Protein AF-A0A2S9G526-F1 (afdb_monomer_lite)

Structure (mmCIF, N/CA/C/O backbone):
data_AF-A0A2S9G526-F1
#
_entry.id   AF-A0A2S9G526-F1
#
loop_
_atom_site.group_PDB
_atom_site.id
_atom_site.type_symbol
_atom_site.label_atom_id
_atom_site.label_alt_id
_atom_site.label_comp_id
_atom_site.label_asym_id
_at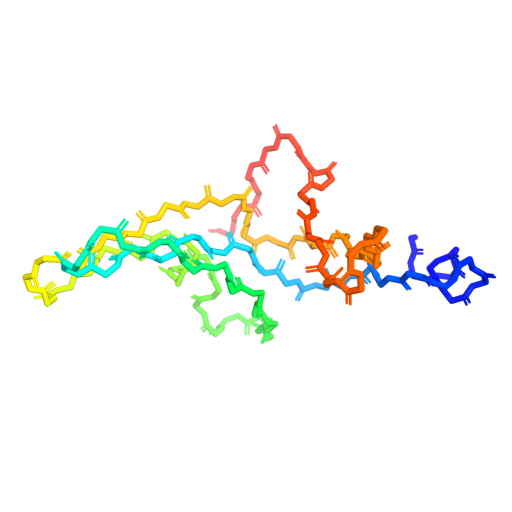om_site.label_entity_id
_atom_site.label_seq_id
_atom_site.pdbx_PDB_ins_code
_atom_site.Cartn_x
_atom_site.Cartn_y
_atom_site.Cartn_z
_atom_site.occupancy
_atom_site.B_iso_or_equiv
_atom_site.auth_seq_id
_atom_site.auth_comp_id
_atom_site.auth_asym_id
_atom_site.auth_atom_id
_atom_site.pdbx_PDB_model_num
ATOM 1 N N . ALA A 1 1 ? 11.955 -0.703 -13.175 1.00 94.88 1 ALA A N 1
ATOM 2 C CA . ALA A 1 1 ? 10.892 -1.572 -12.632 1.00 94.88 1 ALA A CA 1
ATOM 3 C C . ALA A 1 1 ? 9.636 -1.528 -13.498 1.00 94.88 1 ALA A C 1
ATOM 5 O O . ALA A 1 1 ? 9.244 -2.576 -13.978 1.00 94.88 1 ALA A O 1
ATOM 6 N N . SER A 1 2 ? 9.056 -0.356 -13.782 1.00 97.25 2 SER A N 1
ATOM 7 C CA . SER A 1 2 ? 7.816 -0.240 -14.577 1.00 97.25 2 SER A CA 1
ATOM 8 C C . SER A 1 2 ? 7.845 -0.910 -15.959 1.00 97.25 2 SER A C 1
ATOM 10 O O . SER A 1 2 ? 6.875 -1.562 -16.317 1.00 97.25 2 SER A O 1
ATOM 12 N N . ALA A 1 3 ? 8.950 -0.832 -16.710 1.00 98.56 3 ALA A N 1
ATOM 13 C CA . ALA A 1 3 ? 9.083 -1.548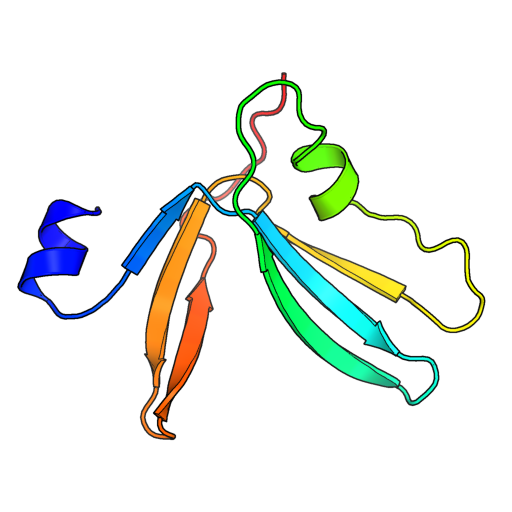 -17.989 1.00 98.56 3 ALA A CA 1
ATOM 14 C C . ALA A 1 3 ? 9.008 -3.081 -17.825 1.00 98.56 3 ALA A C 1
ATOM 16 O O . ALA A 1 3 ? 8.278 -3.746 -18.546 1.00 98.56 3 ALA A O 1
ATOM 17 N N . MET A 1 4 ? 9.688 -3.635 -16.814 1.00 98.62 4 MET A N 1
ATOM 18 C CA . MET A 1 4 ? 9.574 -5.062 -16.473 1.00 98.62 4 MET A CA 1
ATOM 19 C C . MET A 1 4 ? 8.153 -5.405 -16.017 1.00 98.62 4 MET A C 1
ATOM 21 O O . MET A 1 4 ? 7.617 -6.439 -16.386 1.00 98.62 4 MET A O 1
ATOM 25 N N . ALA A 1 5 ? 7.527 -4.520 -15.239 1.00 98.44 5 ALA A N 1
ATOM 26 C CA . ALA A 1 5 ? 6.163 -4.681 -14.753 1.00 98.44 5 ALA A CA 1
ATOM 27 C C . ALA A 1 5 ? 5.145 -4.770 -15.901 1.00 98.44 5 ALA A C 1
ATOM 29 O O . ALA A 1 5 ? 4.294 -5.661 -15.900 1.00 98.44 5 ALA A O 1
ATOM 30 N N . HIS A 1 6 ? 5.311 -3.922 -16.918 1.00 98.25 6 HIS A N 1
ATOM 31 C CA . HIS A 1 6 ? 4.558 -3.976 -18.167 1.00 98.25 6 HIS A CA 1
ATOM 32 C C . HIS A 1 6 ? 4.720 -5.328 -18.880 1.00 98.25 6 HIS A C 1
ATOM 34 O O . HIS A 1 6 ? 3.719 -5.966 -19.205 1.00 98.25 6 HIS A O 1
ATOM 40 N N . ASP A 1 7 ? 5.958 -5.791 -19.072 1.00 98.56 7 ASP A N 1
ATOM 41 C CA . ASP A 1 7 ? 6.236 -7.017 -19.832 1.00 98.56 7 ASP A CA 1
ATOM 42 C C . ASP A 1 7 ? 5.838 -8.300 -19.072 1.00 98.56 7 ASP A C 1
ATOM 44 O O . ASP A 1 7 ? 5.477 -9.308 -19.680 1.00 98.56 7 ASP A O 1
ATOM 48 N N . GLU A 1 8 ? 5.873 -8.275 -17.738 1.00 98.38 8 GLU A N 1
ATOM 49 C CA . GLU A 1 8 ? 5.678 -9.445 -16.869 1.00 98.38 8 GLU A CA 1
ATOM 50 C C . GLU A 1 8 ? 4.337 -9.449 -16.105 1.00 98.38 8 GLU A C 1
ATOM 52 O O . GLU A 1 8 ? 4.136 -10.277 -15.204 1.00 98.38 8 GLU A O 1
ATOM 57 N N . GLY A 1 9 ? 3.432 -8.513 -16.401 1.00 97.94 9 GLY A N 1
ATOM 58 C CA . GLY A 1 9 ? 2.073 -8.480 -15.847 1.00 97.94 9 GLY A CA 1
ATOM 59 C C . GLY A 1 9 ? 1.993 -8.169 -14.347 1.00 97.94 9 GLY A C 1
ATOM 60 O O . GLY A 1 9 ? 1.245 -8.817 -13.610 1.00 97.94 9 GLY A O 1
ATOM 61 N N . TRP A 1 10 ? 2.770 -7.196 -13.874 1.00 98.69 10 TRP A N 1
ATOM 62 C CA . TRP A 1 10 ? 2.696 -6.650 -12.513 1.00 98.69 10 TRP A CA 1
ATOM 63 C C . TRP A 1 10 ? 2.777 -5.115 -12.546 1.00 98.69 10 TRP A C 1
ATOM 65 O O . TRP A 1 10 ? 2.786 -4.523 -13.621 1.00 98.69 10 TRP A O 1
ATOM 75 N N . LEU A 1 11 ? 2.773 -4.448 -11.391 1.00 98.81 11 LEU A N 1
ATOM 76 C CA . LEU A 1 11 ? 2.754 -2.984 -11.290 1.00 98.81 11 LEU A CA 1
ATOM 77 C C . LEU A 1 11 ? 3.916 -2.487 -10.430 1.00 98.81 11 LEU A C 1
ATOM 79 O O . LEU A 1 11 ? 4.151 -3.014 -9.344 1.00 98.81 11 LEU A O 1
ATOM 83 N N . ALA A 1 12 ? 4.625 -1.461 -10.890 1.00 98.62 12 ALA A N 1
ATOM 84 C CA . ALA A 1 12 ? 5.695 -0.815 -10.138 1.00 98.62 12 ALA A CA 1
ATOM 85 C C . ALA A 1 12 ? 5.370 0.670 -10.019 1.00 98.62 12 ALA A C 1
ATOM 87 O O . ALA A 1 12 ? 5.585 1.425 -10.967 1.00 98.62 12 ALA A O 1
ATOM 88 N N . GLU A 1 13 ? 4.858 1.070 -8.860 1.00 98.56 13 GLU A N 1
ATOM 89 C CA . GLU A 1 13 ? 4.178 2.349 -8.694 1.00 98.56 13 GLU A CA 1
ATOM 90 C C . GLU A 1 13 ? 4.834 3.226 -7.633 1.00 98.56 13 GLU A C 1
ATOM 92 O O . GLU A 1 13 ? 5.379 2.751 -6.634 1.00 98.56 13 GLU A O 1
ATOM 97 N N . HIS A 1 14 ? 4.716 4.535 -7.840 1.00 97.94 14 HIS A N 1
ATOM 98 C CA . HIS A 1 14 ? 5.088 5.560 -6.871 1.00 97.94 14 HIS A CA 1
ATOM 99 C C . HIS A 1 14 ? 3.947 5.739 -5.858 1.00 97.94 14 HIS A C 1
ATOM 101 O O . HIS A 1 14 ? 3.130 6.662 -5.949 1.00 97.94 14 HIS A O 1
ATOM 107 N N . MET A 1 15 ? 3.847 4.784 -4.936 1.00 98.44 15 MET A N 1
ATOM 108 C CA . MET A 1 15 ? 2.790 4.687 -3.935 1.00 98.44 15 MET A CA 1
ATOM 109 C C . MET A 1 15 ? 3.362 4.340 -2.564 1.00 98.44 15 MET A C 1
ATOM 111 O O . MET A 1 15 ? 4.181 3.433 -2.440 1.00 98.44 15 MET A O 1
ATOM 115 N N . LEU A 1 16 ? 2.824 4.980 -1.523 1.00 97.69 16 LEU A N 1
ATOM 116 C CA . LEU A 1 16 ? 2.948 4.466 -0.158 1.00 97.69 16 LEU A CA 1
ATOM 117 C C . LEU A 1 16 ? 2.153 3.163 -0.006 1.00 97.69 16 LEU A C 1
ATOM 119 O O . LEU A 1 16 ? 1.210 2.923 -0.764 1.00 97.69 16 LEU A O 1
ATOM 123 N N . ILE A 1 17 ? 2.465 2.376 1.023 1.00 98.56 17 ILE A N 1
ATOM 124 C CA . ILE A 1 17 ? 1.691 1.214 1.467 1.00 98.56 17 ILE A CA 1
ATOM 125 C C . ILE A 1 17 ? 1.383 1.378 2.961 1.00 98.56 17 ILE A C 1
ATOM 127 O O . ILE A 1 17 ? 2.275 1.326 3.811 1.00 98.56 17 ILE A O 1
ATOM 131 N N . LEU A 1 18 ? 0.099 1.530 3.280 1.00 98.50 18 LEU A N 1
ATOM 132 C CA . LEU A 1 18 ? -0.417 1.701 4.637 1.00 98.50 18 LEU A CA 1
ATOM 133 C C . LEU A 1 18 ? -1.240 0.481 5.052 1.00 98.50 18 LEU A C 1
ATOM 135 O O . LEU A 1 18 ? -2.147 0.059 4.332 1.00 98.50 18 LEU A O 1
ATOM 139 N N . LYS A 1 19 ? -0.989 -0.043 6.251 1.00 98.69 19 LYS A N 1
ATOM 140 C CA . LYS A 1 19 ? -1.892 -0.973 6.930 1.00 98.69 19 LYS A CA 1
ATOM 141 C C . LYS A 1 19 ? -2.780 -0.188 7.888 1.00 98.69 19 LYS A C 1
ATOM 143 O O . LYS A 1 19 ? -2.299 0.398 8.852 1.00 98.69 19 LYS A O 1
ATOM 148 N N . LEU A 1 20 ? -4.082 -0.217 7.648 1.00 98.50 20 LEU A N 1
ATOM 149 C CA . LEU A 1 20 ? -5.098 0.401 8.488 1.00 98.50 20 LEU A CA 1
ATOM 150 C C . LEU A 1 20 ? -5.884 -0.687 9.224 1.00 98.50 20 LEU A C 1
ATOM 152 O O . LEU A 1 20 ? -6.362 -1.642 8.614 1.00 98.50 20 LEU A O 1
ATOM 156 N N . ILE A 1 21 ? -6.020 -0.561 10.537 1.00 98.81 21 ILE A N 1
ATOM 157 C CA . ILE A 1 21 ? -6.689 -1.542 11.392 1.00 98.81 21 ILE A CA 1
ATOM 158 C C . ILE A 1 21 ? -7.915 -0.878 12.012 1.00 98.81 21 ILE A C 1
ATOM 160 O O . ILE A 1 21 ? -7.791 0.157 12.670 1.00 98.81 21 ILE A O 1
ATOM 164 N N . SER A 1 22 ? -9.090 -1.466 11.790 1.00 98.62 22 SER A N 1
ATOM 165 C CA . SER A 1 22 ? -10.360 -0.950 12.307 1.00 98.62 22 SER A CA 1
ATOM 166 C C . SER A 1 22 ? -10.561 -1.274 13.800 1.00 98.62 22 SER A C 1
ATOM 168 O O . SER A 1 22 ? -9.879 -2.158 14.333 1.00 98.62 22 SER A O 1
ATOM 170 N N . PRO A 1 23 ? -11.547 -0.641 14.471 1.00 98.56 23 PRO A N 1
ATOM 171 C CA . PRO A 1 23 ? -11.939 -0.991 15.841 1.00 98.56 23 PRO A CA 1
ATOM 172 C C . PRO A 1 23 ? -12.343 -2.465 16.025 1.00 98.56 23 PRO A C 1
ATOM 174 O O . PRO A 1 23 ? -12.217 -3.012 17.115 1.00 98.56 23 PRO A O 1
ATOM 177 N N . GLU A 1 24 ? -12.769 -3.135 14.950 1.00 98.56 24 GLU A N 1
ATOM 178 C CA . GLU A 1 24 ? -13.087 -4.572 14.916 1.00 98.56 24 GLU A CA 1
ATOM 179 C C . GLU A 1 24 ? -11.837 -5.465 14.781 1.00 98.56 24 GLU A C 1
ATOM 1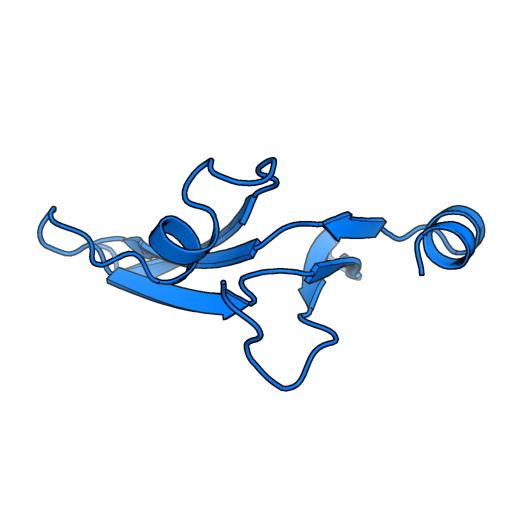81 O O . GLU A 1 24 ? -11.943 -6.669 14.561 1.00 98.56 24 GLU A O 1
ATOM 186 N N . ASN A 1 25 ? -10.634 -4.890 14.883 1.00 98.38 25 ASN A N 1
ATOM 187 C CA . ASN A 1 25 ? -9.342 -5.558 14.692 1.00 98.38 25 ASN A CA 1
ATOM 188 C C . ASN A 1 25 ? -9.133 -6.164 13.295 1.00 98.38 25 ASN A C 1
ATOM 190 O O . ASN A 1 25 ? -8.266 -7.020 13.109 1.00 98.38 25 ASN A O 1
ATOM 194 N N . LYS A 1 26 ? -9.875 -5.691 12.289 1.00 98.75 26 LYS A N 1
ATOM 195 C CA . LYS A 1 26 ? -9.678 -6.098 10.898 1.00 98.75 26 LYS A CA 1
ATOM 196 C C . LYS A 1 26 ? -8.654 -5.195 10.217 1.00 98.75 26 LYS A C 1
ATOM 198 O O . LYS A 1 26 ? -8.783 -3.973 10.249 1.00 98.75 26 LYS A O 1
ATOM 203 N N . ALA A 1 27 ? -7.650 -5.810 9.593 1.00 98.62 27 ALA A N 1
ATOM 204 C CA . ALA A 1 27 ? -6.619 -5.109 8.838 1.00 98.62 27 ALA A CA 1
ATOM 205 C C . ALA A 1 27 ? -7.021 -4.934 7.366 1.00 98.62 27 ALA A C 1
ATOM 207 O O . ALA A 1 27 ? -7.512 -5.864 6.722 1.00 98.62 27 ALA A O 1
ATOM 208 N N . TYR A 1 28 ? -6.746 -3.748 6.844 1.00 98.50 28 TYR A N 1
ATOM 209 C CA . TYR A 1 28 ? -6.890 -3.351 5.452 1.00 98.50 28 TYR A CA 1
ATOM 210 C C . TYR A 1 28 ? -5.557 -2.776 4.979 1.00 98.50 28 TYR A C 1
ATOM 212 O O . TYR A 1 28 ? -4.890 -2.072 5.732 1.00 98.50 28 TYR A O 1
ATOM 220 N N . TYR A 1 29 ? -5.171 -3.066 3.742 1.00 98.62 29 TYR A N 1
ATOM 221 C CA . TYR A 1 29 ? -3.947 -2.541 3.141 1.00 98.62 29 TYR A CA 1
ATOM 222 C C . TYR A 1 29 ? -4.320 -1.601 2.002 1.00 98.62 29 TYR A C 1
ATOM 224 O O . TYR A 1 29 ? -5.151 -1.951 1.162 1.00 98.62 29 TYR A O 1
ATOM 232 N N . VAL A 1 30 ? -3.731 -0.409 2.000 1.00 98.25 30 VAL A N 1
ATOM 233 C CA . VAL A 1 30 ? -4.027 0.665 1.051 1.00 98.25 30 VAL A CA 1
ATOM 234 C C . VAL A 1 30 ? -2.727 1.113 0.400 1.00 98.25 30 VAL A C 1
ATOM 236 O O . VAL A 1 30 ? -1.781 1.467 1.102 1.00 98.25 30 VAL A O 1
ATOM 239 N N . ALA A 1 31 ? -2.699 1.115 -0.932 1.00 98.31 31 ALA A N 1
ATOM 240 C CA . ALA A 1 31 ? -1.660 1.777 -1.708 1.00 98.31 31 ALA A CA 1
ATOM 241 C C . ALA A 1 31 ? -2.171 3.150 -2.168 1.00 98.31 31 ALA A C 1
ATOM 243 O O . ALA A 1 31 ? -3.326 3.257 -2.589 1.00 98.31 31 ALA A O 1
ATOM 244 N N . ALA A 1 32 ? -1.350 4.198 -2.068 1.00 97.88 32 ALA A N 1
ATOM 245 C CA . ALA A 1 32 ? -1.772 5.546 -2.453 1.00 97.88 32 ALA A CA 1
ATOM 246 C C . ALA A 1 32 ? -0.649 6.352 -3.120 1.00 97.88 32 ALA A C 1
ATOM 248 O O . ALA A 1 32 ? 0.439 6.501 -2.565 1.00 97.88 32 ALA A O 1
ATOM 249 N N . ALA A 1 33 ? -0.938 6.895 -4.305 1.00 97.50 33 ALA A N 1
ATOM 250 C CA . ALA A 1 33 ? -0.031 7.755 -5.059 1.00 97.50 33 ALA A CA 1
ATOM 251 C C . ALA A 1 33 ? -0.351 9.228 -4.790 1.00 97.50 33 ALA A C 1
ATOM 253 O O . ALA A 1 33 ? -1.491 9.662 -4.951 1.00 97.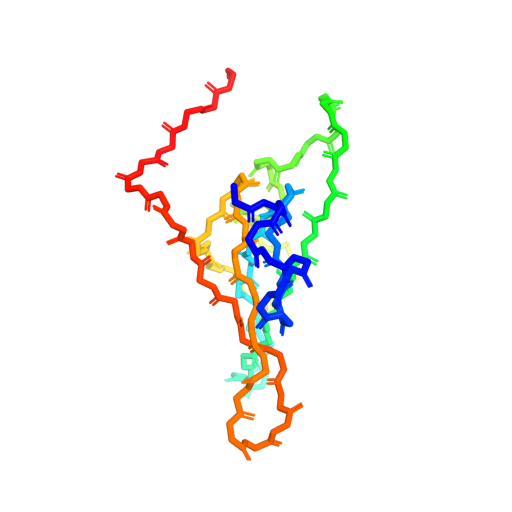50 33 ALA A O 1
ATOM 254 N N . PHE A 1 34 ? 0.671 10.001 -4.436 1.00 95.69 34 PHE A N 1
ATOM 255 C CA . PHE A 1 34 ? 0.589 11.448 -4.264 1.00 95.69 34 PHE A CA 1
ATOM 256 C C . PHE A 1 34 ? 1.737 12.114 -5.033 1.00 95.69 34 PHE A C 1
ATOM 258 O O . PHE A 1 34 ? 2.860 11.601 -4.995 1.00 95.69 34 PHE A O 1
ATOM 265 N N . PRO A 1 35 ? 1.502 13.259 -5.701 1.00 92.81 35 PRO A N 1
ATOM 266 C CA . PRO A 1 35 ? 2.581 14.120 -6.173 1.00 92.81 35 PRO A CA 1
ATOM 267 C C . PRO A 1 35 ? 3.443 14.645 -5.015 1.00 92.81 35 PRO A C 1
ATOM 269 O O . PRO A 1 35 ? 3.100 14.518 -3.834 1.00 92.81 35 PRO A O 1
ATOM 272 N N . SER A 1 36 ? 4.567 15.274 -5.355 1.00 86.50 36 SER A N 1
ATOM 273 C CA . SER A 1 36 ? 5.396 15.969 -4.370 1.00 86.50 36 SER A CA 1
ATOM 274 C C . SER A 1 36 ? 4.607 17.066 -3.639 1.00 86.50 36 SER A C 1
ATOM 276 O O . SER A 1 36 ? 3.645 17.622 -4.163 1.00 86.50 36 SER A O 1
ATOM 278 N N . ALA A 1 37 ? 5.015 17.362 -2.399 1.00 85.56 37 ALA A N 1
ATOM 279 C CA . ALA A 1 37 ? 4.396 18.369 -1.526 1.00 85.56 37 ALA A CA 1
ATOM 280 C C . ALA A 1 37 ? 2.909 18.136 -1.166 1.00 85.56 37 ALA A C 1
ATO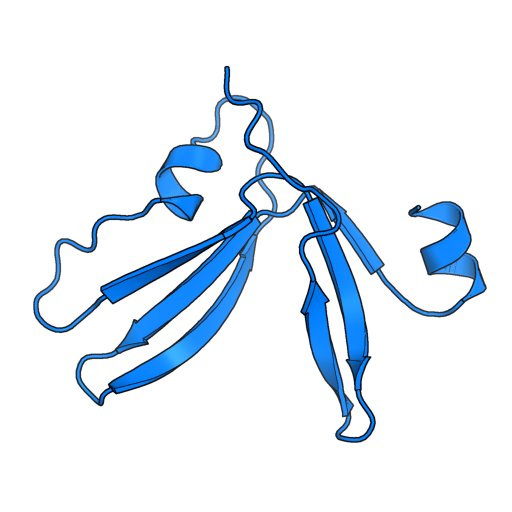M 282 O O . ALA A 1 37 ? 2.256 19.034 -0.642 1.00 85.56 37 ALA A O 1
ATOM 283 N N . CYS A 1 38 ? 2.378 16.925 -1.369 1.00 92.56 38 CYS A N 1
ATOM 284 C CA . CYS A 1 38 ? 1.002 16.569 -0.996 1.00 92.56 38 CYS A CA 1
ATOM 285 C C . CYS A 1 38 ? 0.883 15.765 0.317 1.00 92.56 38 CYS A C 1
ATOM 287 O O . CYS A 1 38 ? -0.179 15.220 0.600 1.00 92.56 38 CYS A O 1
ATOM 289 N N . GLY A 1 39 ? 1.949 15.671 1.123 1.00 87.56 39 GLY A N 1
ATOM 290 C CA . GLY A 1 39 ? 1.901 15.010 2.437 1.00 87.56 39 GLY A CA 1
ATOM 291 C C . GLY A 1 39 ? 1.902 13.475 2.398 1.00 87.56 39 GLY A C 1
ATOM 292 O O . GLY A 1 39 ? 1.348 12.840 3.293 1.00 87.56 39 GLY A O 1
ATOM 293 N N . LYS A 1 40 ? 2.529 12.866 1.381 1.00 92.75 40 LYS A N 1
ATOM 294 C CA . LYS A 1 40 ? 2.607 11.401 1.218 1.00 92.75 40 LYS A CA 1
ATOM 295 C C . LYS A 1 40 ? 3.157 10.699 2.468 1.00 92.75 40 LYS A C 1
ATOM 297 O O . LYS A 1 40 ? 2.504 9.813 3.014 1.00 92.75 40 LYS A O 1
ATOM 302 N N . THR A 1 41 ? 4.305 11.153 2.971 1.00 88.62 41 THR A N 1
ATOM 303 C CA . THR A 1 41 ? 4.940 10.591 4.173 1.00 88.62 41 THR A CA 1
ATOM 304 C C . THR A 1 41 ? 4.090 10.810 5.430 1.00 88.62 41 THR A C 1
ATOM 306 O O . THR A 1 41 ? 3.995 9.912 6.265 1.00 88.62 41 THR A O 1
ATOM 309 N N . ASN A 1 42 ? 3.377 11.941 5.541 1.00 90.69 42 ASN A N 1
ATOM 310 C CA . ASN A 1 42 ? 2.444 12.179 6.650 1.00 90.69 42 ASN A CA 1
ATOM 311 C C . ASN A 1 42 ? 1.317 11.138 6.682 1.00 90.69 42 ASN A C 1
ATOM 313 O O . ASN A 1 42 ? 0.954 10.670 7.759 1.00 90.69 42 ASN A O 1
ATOM 317 N N . LEU A 1 43 ? 0.773 10.761 5.519 1.00 93.38 43 LEU A N 1
ATOM 318 C CA . LEU A 1 43 ? -0.255 9.723 5.448 1.00 93.38 43 LEU A CA 1
ATOM 319 C C . LEU A 1 43 ? 0.323 8.317 5.665 1.00 93.38 43 LEU A C 1
ATOM 321 O O . LEU A 1 43 ? -0.309 7.498 6.328 1.00 93.38 43 LEU A O 1
ATOM 325 N N . ALA A 1 44 ? 1.521 8.030 5.150 1.00 93.00 44 ALA A N 1
ATOM 326 C CA . ALA A 1 44 ? 2.171 6.731 5.338 1.00 93.00 44 ALA A CA 1
ATOM 327 C C . ALA A 1 44 ? 2.443 6.426 6.823 1.00 93.00 44 ALA A C 1
ATOM 329 O O . ALA A 1 44 ? 2.383 5.273 7.240 1.00 93.00 44 ALA A O 1
ATOM 330 N N . MET A 1 45 ? 2.694 7.465 7.626 1.00 94.69 45 MET A N 1
ATOM 331 C CA . MET A 1 45 ? 2.943 7.386 9.071 1.00 94.69 45 MET A CA 1
ATOM 332 C C . MET A 1 45 ? 1.782 7.961 9.898 1.00 94.69 45 MET A C 1
ATOM 334 O O . MET A 1 45 ? 1.991 8.542 10.965 1.00 94.69 45 MET A O 1
ATOM 338 N N . LEU A 1 46 ? 0.551 7.824 9.394 1.00 96.56 46 LEU A N 1
ATOM 339 C CA . LEU A 1 46 ? -0.652 8.370 10.016 1.00 96.56 46 LEU A CA 1
ATOM 340 C C . LEU A 1 46 ? -0.783 7.946 11.487 1.00 96.56 46 LEU A C 1
ATOM 342 O O . LEU A 1 46 ? -0.725 6.764 11.816 1.00 96.56 46 LEU A O 1
ATOM 346 N N . GLN A 1 47 ? -1.074 8.913 12.356 1.00 97.75 47 GLN A N 1
ATOM 347 C CA . GLN A 1 47 ? -1.570 8.675 13.710 1.00 97.75 47 GLN A CA 1
ATOM 348 C C . GLN A 1 47 ? -3.083 8.930 13.726 1.00 97.75 47 GLN A C 1
ATOM 350 O O . GLN A 1 47 ? -3.500 10.090 13.670 1.00 97.75 47 GLN A O 1
ATOM 355 N N . PRO A 1 48 ? -3.932 7.883 13.750 1.00 97.69 48 PRO A N 1
ATOM 356 C CA . PRO A 1 48 ? -5.375 8.072 13.693 1.00 97.69 48 PRO A CA 1
ATOM 357 C C . PRO A 1 48 ? -5.887 8.848 14.908 1.00 97.69 48 PRO A C 1
ATOM 359 O O . PRO A 1 48 ? -5.528 8.555 16.046 1.00 97.69 48 PRO A O 1
ATOM 362 N N . THR A 1 49 ? -6.770 9.814 14.669 1.00 98.12 49 THR A N 1
ATOM 363 C CA . THR A 1 49 ? -7.403 10.627 15.721 1.00 98.12 49 THR A CA 1
ATOM 364 C C . THR A 1 49 ? -8.748 10.066 16.182 1.00 98.12 49 THR A C 1
ATOM 366 O O . THR A 1 49 ? -9.327 10.550 17.152 1.00 98.12 49 THR A O 1
ATOM 369 N N . ILE A 1 50 ? -9.253 9.037 15.496 1.00 98.25 50 ILE A N 1
ATOM 370 C CA . ILE A 1 50 ? -10.524 8.383 15.804 1.00 98.25 50 ILE A CA 1
ATOM 371 C C . ILE A 1 50 ? -10.242 7.145 16.669 1.00 98.25 50 ILE A C 1
ATOM 373 O O . ILE A 1 50 ? -9.497 6.265 16.228 1.00 98.25 50 ILE A O 1
ATOM 377 N N . PRO A 1 51 ? -10.840 7.029 17.872 1.00 98.19 51 PRO A N 1
ATOM 378 C CA . PRO A 1 51 ? -10.615 5.894 18.761 1.00 98.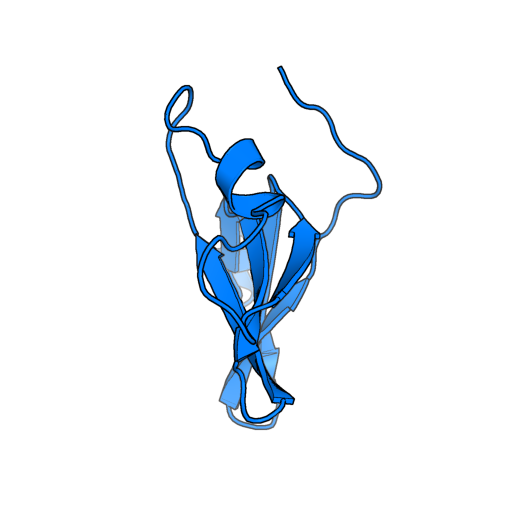19 51 PRO A CA 1
ATOM 379 C C . PRO A 1 51 ? -10.860 4.534 18.098 1.00 98.19 51 PRO A C 1
ATOM 381 O O . PRO A 1 51 ? -11.797 4.354 17.320 1.00 98.19 51 PRO A O 1
ATOM 384 N N . GLY A 1 52 ? -10.009 3.563 18.434 1.00 97.81 52 GLY A N 1
ATOM 385 C CA . GLY A 1 52 ? -10.075 2.191 17.923 1.00 97.81 52 GLY A CA 1
ATOM 386 C C . GLY A 1 52 ? -9.424 1.980 16.553 1.00 97.81 52 GLY A C 1
ATOM 387 O O . GLY A 1 52 ? -9.110 0.839 16.217 1.00 97.81 52 GLY A O 1
ATOM 388 N N . TRP A 1 53 ? -9.152 3.041 15.789 1.00 98.62 53 TRP A N 1
ATOM 389 C CA . TRP A 1 53 ? -8.375 2.943 14.553 1.00 98.62 53 TRP A CA 1
ATOM 390 C C . TRP A 1 53 ? -6.874 2.972 14.836 1.00 98.62 53 TRP A C 1
ATOM 392 O O . TRP A 1 53 ? -6.395 3.741 15.668 1.00 98.62 53 TRP A O 1
ATOM 402 N N . ARG A 1 54 ? -6.115 2.139 14.120 1.00 98.44 54 ARG A N 1
ATOM 403 C CA . ARG A 1 54 ? -4.645 2.102 14.168 1.00 98.44 54 ARG A CA 1
ATOM 404 C C . ARG A 1 54 ? -4.079 2.071 12.756 1.00 98.44 54 ARG A C 1
ATOM 406 O O . ARG A 1 54 ? -4.716 1.534 11.853 1.00 98.44 54 ARG A O 1
ATOM 413 N N . ALA A 1 55 ? -2.886 2.617 12.582 1.00 98.50 55 ALA A N 1
ATOM 414 C CA . ALA A 1 55 ? -2.172 2.641 11.315 1.00 98.50 55 ALA A CA 1
ATOM 415 C C . ALA A 1 55 ? -0.732 2.158 11.523 1.00 98.50 55 ALA A C 1
ATOM 417 O O . ALA A 1 55 ? -0.104 2.478 12.531 1.00 98.50 55 ALA A O 1
ATOM 418 N N . GLU A 1 56 ? -0.232 1.370 10.578 1.00 98.50 56 GLU A N 1
ATOM 419 C CA . GLU A 1 56 ? 1.137 0.855 10.536 1.00 98.50 56 GLU A CA 1
ATOM 420 C C . GLU A 1 56 ? 1.682 1.046 9.114 1.00 98.50 56 GLU A C 1
ATOM 422 O O . GLU A 1 56 ? 1.001 0.731 8.134 1.00 98.50 56 GLU A O 1
ATOM 427 N N . THR A 1 57 ? 2.906 1.559 8.992 1.00 98.06 57 THR A N 1
ATOM 428 C CA . THR A 1 57 ? 3.550 1.768 7.689 1.00 98.06 57 THR A CA 1
ATOM 429 C C . THR A 1 57 ? 4.191 0.480 7.172 1.00 98.06 57 THR A C 1
ATOM 431 O O . THR A 1 57 ? 4.771 -0.286 7.943 1.00 98.06 57 THR A O 1
ATOM 434 N N . VAL A 1 58 ? 4.095 0.245 5.862 1.00 98.12 58 VAL A N 1
ATOM 435 C CA . VAL A 1 58 ? 4.869 -0.783 5.142 1.00 98.12 58 VAL A CA 1
ATOM 436 C C . VAL A 1 58 ? 5.911 -0.125 4.225 1.00 98.12 58 VAL A C 1
ATOM 438 O O . VAL A 1 58 ? 7.014 -0.644 4.068 1.00 98.12 58 VAL A O 1
ATOM 441 N N . GLY A 1 59 ? 5.586 1.032 3.650 1.00 97.50 59 GLY A N 1
ATOM 442 C CA . GLY A 1 59 ? 6.488 1.871 2.859 1.00 97.50 59 GLY A CA 1
ATOM 443 C C . GLY A 1 59 ? 5.831 3.213 2.558 1.00 97.50 59 GLY A C 1
ATOM 444 O O . GLY A 1 59 ? 4.602 3.302 2.560 1.00 97.50 59 GLY A O 1
ATOM 445 N N . ASP A 1 60 ? 6.612 4.263 2.324 1.00 96.94 60 ASP A N 1
ATOM 446 C CA . ASP A 1 60 ? 6.085 5.599 2.028 1.00 96.94 60 ASP A CA 1
ATOM 447 C C . ASP A 1 60 ? 6.347 6.067 0.591 1.00 96.94 60 ASP A C 1
ATOM 449 O O . ASP A 1 60 ? 5.725 7.047 0.177 1.00 96.94 60 ASP A O 1
ATOM 453 N N . ASP A 1 61 ? 7.185 5.365 -0.181 1.00 96.31 61 ASP A N 1
ATOM 454 C CA . ASP A 1 61 ? 7.605 5.822 -1.507 1.00 96.31 61 ASP A CA 1
ATOM 455 C C . ASP A 1 61 ? 7.203 4.899 -2.662 1.00 96.31 61 ASP A C 1
ATOM 457 O O . ASP A 1 61 ? 6.462 5.342 -3.552 1.00 96.31 61 ASP A O 1
ATOM 461 N N . ILE A 1 62 ? 7.647 3.637 -2.636 1.00 98.00 62 ILE A N 1
ATOM 462 C CA . ILE A 1 62 ? 7.489 2.698 -3.755 1.00 98.00 62 ILE A CA 1
ATOM 463 C C . ILE A 1 62 ? 6.681 1.451 -3.369 1.00 98.00 62 ILE A C 1
ATOM 465 O O . ILE A 1 62 ? 6.933 0.792 -2.358 1.00 98.00 62 ILE A O 1
ATOM 469 N N . ALA A 1 63 ? 5.759 1.057 -4.253 1.00 98.69 63 ALA A N 1
ATOM 470 C CA . ALA A 1 63 ? 5.012 -0.192 -4.153 1.00 98.69 63 ALA A CA 1
ATOM 471 C C . ALA A 1 63 ? 5.189 -1.041 -5.416 1.00 98.69 63 ALA A C 1
ATOM 473 O O . ALA A 1 63 ? 4.852 -0.624 -6.526 1.00 98.69 63 ALA A O 1
ATOM 474 N N . TRP A 1 64 ? 5.670 -2.270 -5.249 1.00 98.75 64 TRP A N 1
ATOM 475 C CA . TRP A 1 64 ? 5.603 -3.296 -6.290 1.00 98.75 64 TRP A CA 1
ATOM 476 C C . TRP A 1 64 ? 4.421 -4.205 -6.017 1.00 98.75 64 TRP A C 1
ATOM 478 O O . TRP A 1 64 ? 4.311 -4.749 -4.920 1.00 98.75 64 TRP A O 1
ATOM 488 N N . MET A 1 65 ? 3.530 -4.358 -6.993 1.00 98.75 65 MET A N 1
ATOM 489 C CA . MET A 1 65 ? 2.276 -5.072 -6.813 1.00 98.75 65 MET A CA 1
ATOM 490 C C . MET A 1 65 ? 2.068 -6.162 -7.855 1.00 98.75 65 MET A C 1
ATOM 492 O O . MET A 1 65 ? 2.198 -5.914 -9.049 1.00 98.75 65 MET A O 1
ATOM 496 N N . ARG A 1 66 ? 1.697 -7.368 -7.418 1.00 98.69 66 ARG A N 1
ATOM 497 C CA . ARG A 1 66 ? 1.450 -8.522 -8.296 1.00 98.69 66 ARG A CA 1
ATOM 498 C C . ARG A 1 66 ? 0.217 -9.298 -7.845 1.00 98.69 66 ARG A C 1
ATOM 500 O O . ARG A 1 66 ? -0.057 -9.403 -6.649 1.00 98.69 66 ARG A O 1
ATOM 507 N N . PHE A 1 67 ? -0.529 -9.851 -8.800 1.00 98.69 67 PHE A N 1
ATOM 508 C CA . PHE A 1 67 ? -1.648 -10.739 -8.493 1.00 98.69 67 PHE A CA 1
ATOM 509 C C . PHE A 1 67 ? -1.156 -12.051 -7.869 1.00 98.69 67 PHE A C 1
ATOM 511 O O . PHE A 1 67 ? -0.258 -12.711 -8.396 1.00 98.69 67 PHE A O 1
ATOM 518 N N . GLY A 1 68 ? -1.742 -12.422 -6.733 1.00 98.12 68 GLY A N 1
ATOM 519 C CA . GLY A 1 68 ? -1.516 -13.704 -6.077 1.00 98.12 68 GLY A CA 1
ATOM 520 C C . GLY A 1 68 ? -2.361 -14.821 -6.686 1.00 98.12 68 GLY A C 1
ATOM 521 O O . GLY A 1 68 ? -3.242 -14.596 -7.514 1.00 98.12 68 GLY A O 1
ATOM 522 N N . LYS A 1 69 ? -2.129 -16.054 -6.224 1.00 98.19 69 LYS A N 1
ATOM 523 C CA . LYS A 1 69 ? -2.879 -17.240 -6.682 1.00 98.19 69 LYS A CA 1
ATOM 524 C C . LYS A 1 69 ? -4.382 -17.170 -6.387 1.00 98.19 69 LYS A C 1
ATOM 526 O O . LYS A 1 69 ? -5.157 -17.864 -7.030 1.00 98.19 69 LYS A O 1
ATOM 531 N N . ASP A 1 70 ? -4.780 -16.360 -5.412 1.00 98.31 70 ASP A N 1
ATOM 532 C CA . ASP A 1 70 ? -6.172 -16.121 -5.021 1.00 98.31 70 ASP A CA 1
ATOM 533 C C . ASP A 1 70 ? -6.825 -14.951 -5.784 1.00 98.31 70 ASP A C 1
ATOM 535 O O . ASP A 1 70 ? -7.943 -14.556 -5.462 1.00 98.31 70 ASP A O 1
ATOM 539 N N . GLY A 1 71 ? -6.125 -14.372 -6.766 1.00 98.38 71 GLY A N 1
ATOM 540 C CA . GLY A 1 71 ? -6.608 -13.254 -7.574 1.00 98.38 71 GLY A CA 1
ATOM 541 C C . GLY A 1 71 ? -6.543 -11.886 -6.891 1.00 98.38 71 GLY A C 1
ATOM 542 O O . GLY A 1 71 ? -6.914 -10.890 -7.510 1.00 98.38 71 GLY A O 1
ATOM 543 N N . ARG A 1 72 ? -6.059 -11.787 -5.644 1.00 98.50 72 ARG A N 1
ATOM 544 C CA . ARG A 1 72 ? -5.850 -10.490 -4.980 1.00 98.50 72 ARG A CA 1
ATOM 545 C C . ARG A 1 72 ? -4.564 -9.829 -5.463 1.00 98.50 72 ARG A C 1
ATOM 547 O O . ARG A 1 72 ? -3.593 -10.510 -5.780 1.00 98.50 72 ARG A O 1
ATOM 554 N N . LEU A 1 73 ? -4.543 -8.500 -5.469 1.00 98.62 73 LEU A N 1
ATOM 555 C CA . LEU A 1 73 ? -3.339 -7.719 -5.734 1.00 98.62 73 LEU A CA 1
ATOM 556 C C . LEU A 1 73 ? -2.543 -7.549 -4.427 1.00 98.62 73 LEU A C 1
ATOM 558 O O . LEU A 1 73 ? -3.063 -6.999 -3.457 1.00 98.62 73 LEU A O 1
ATOM 562 N N . TYR A 1 74 ? -1.304 -8.039 -4.393 1.00 98.69 74 TYR A N 1
ATOM 563 C CA . TYR A 1 74 ? -0.409 -7.955 -3.233 1.00 98.69 74 TYR A CA 1
ATOM 564 C C . TYR A 1 74 ? 0.676 -6.929 -3.473 1.00 98.69 74 TYR A C 1
ATOM 566 O O . TYR A 1 74 ? 1.257 -6.938 -4.550 1.00 98.69 74 TYR A O 1
ATOM 574 N N . ALA A 1 75 ? 0.985 -6.118 -2.462 1.00 98.62 75 ALA A N 1
ATOM 575 C CA . ALA A 1 75 ? 2.030 -5.105 -2.515 1.00 98.62 75 ALA A CA 1
ATOM 576 C C . ALA A 1 75 ? 3.247 -5.492 -1.660 1.00 98.62 75 ALA A C 1
ATOM 578 O O . ALA A 1 75 ? 3.099 -6.022 -0.558 1.00 98.62 75 ALA A O 1
ATOM 579 N N . THR A 1 76 ? 4.440 -5.168 -2.148 1.00 98.44 76 THR A N 1
ATOM 580 C CA . THR A 1 76 ? 5.713 -5.235 -1.423 1.00 98.44 76 THR A CA 1
ATOM 581 C C . THR A 1 76 ? 6.430 -3.896 -1.527 1.00 98.44 76 THR A C 1
ATOM 583 O O . THR A 1 76 ? 6.436 -3.295 -2.603 1.00 98.44 76 THR A O 1
ATOM 586 N N . ASN A 1 77 ? 7.067 -3.467 -0.439 1.00 98.44 77 ASN A N 1
ATOM 587 C CA . ASN A 1 77 ? 8.031 -2.372 -0.466 1.00 98.44 77 ASN A CA 1
ATOM 588 C C . ASN A 1 77 ? 9.393 -2.934 -0.935 1.00 98.44 77 ASN A C 1
ATOM 590 O O . ASN A 1 77 ? 9.927 -3.812 -0.253 1.00 98.44 77 ASN A O 1
ATOM 594 N N . PRO A 1 78 ? 9.932 -2.511 -2.095 1.00 98.12 78 PRO A N 1
ATOM 595 C CA . PRO A 1 78 ? 11.230 -2.980 -2.584 1.00 98.12 78 PRO A CA 1
ATOM 596 C C . PRO A 1 78 ? 12.423 -2.285 -1.904 1.00 98.12 78 PRO A C 1
ATOM 598 O O . PRO A 1 78 ? 13.571 -2.621 -2.193 1.00 98.12 78 PRO A O 1
ATOM 601 N N . GLU A 1 79 ? 12.172 -1.307 -1.038 1.00 97.94 79 GLU A N 1
ATOM 602 C CA . GLU A 1 79 ? 13.181 -0.484 -0.382 1.00 97.94 79 GLU A CA 1
ATOM 603 C C . GLU A 1 79 ? 13.523 -1.001 1.021 1.00 97.94 79 GLU A C 1
ATOM 605 O O . GLU A 1 79 ? 12.806 -1.805 1.619 1.00 97.94 79 GLU A O 1
ATOM 610 N N . PHE A 1 80 ? 14.643 -0.518 1.566 1.00 97.00 80 PHE A N 1
ATOM 611 C CA . PHE A 1 80 ? 15.134 -0.893 2.899 1.00 97.00 80 PHE A CA 1
ATOM 612 C C . PHE A 1 80 ? 15.467 0.325 3.777 1.00 97.00 80 PHE A C 1
ATOM 614 O O . PHE A 1 80 ? 16.295 0.261 4.684 1.00 97.00 80 PHE A O 1
ATOM 621 N N . GLY A 1 81 ? 14.841 1.465 3.498 1.00 94.00 81 GLY A N 1
ATOM 622 C CA . GLY A 1 81 ? 15.040 2.699 4.247 1.00 94.00 81 GLY A CA 1
ATOM 623 C C . GLY A 1 81 ? 14.001 3.749 3.884 1.00 94.00 81 GLY A C 1
ATOM 624 O O . GLY A 1 81 ? 13.216 3.553 2.963 1.00 94.00 81 GLY A O 1
ATOM 625 N N . PHE A 1 82 ? 14.019 4.858 4.619 1.00 93.25 82 PHE A N 1
ATOM 626 C CA . PHE A 1 82 ? 13.237 6.052 4.316 1.00 93.25 82 PHE A CA 1
ATOM 627 C C . PHE A 1 82 ? 14.180 7.145 3.818 1.00 93.25 82 PHE A C 1
ATOM 629 O O . PHE A 1 82 ? 15.227 7.378 4.426 1.00 93.25 82 PHE A O 1
ATOM 636 N N . PHE A 1 83 ? 13.796 7.838 2.749 1.00 89.25 83 PHE A N 1
ATOM 637 C CA . PHE A 1 83 ? 14.512 9.008 2.243 1.00 89.25 83 PHE A CA 1
ATOM 638 C C . PHE A 1 83 ? 13.535 10.177 2.079 1.00 89.25 83 PHE A C 1
ATOM 640 O O . PHE A 1 83 ? 13.206 10.605 0.975 1.00 89.25 83 PHE A O 1
ATOM 647 N N . GLY A 1 84 ? 13.009 10.636 3.217 1.00 78.75 84 GLY A N 1
ATOM 648 C CA . GLY A 1 84 ? 12.113 11.790 3.282 1.00 78.75 84 GLY A CA 1
ATOM 649 C C . GLY A 1 84 ? 12.843 13.110 3.020 1.00 78.75 84 GLY A C 1
ATOM 650 O O . GLY A 1 84 ? 14.055 13.204 3.216 1.00 78.75 84 GLY A O 1
ATOM 651 N N . VAL A 1 85 ? 12.081 14.115 2.579 1.00 68.06 85 VAL A N 1
ATOM 652 C CA . VAL A 1 85 ? 12.535 15.511 2.419 1.00 68.06 85 VAL A CA 1
ATOM 653 C C . VAL A 1 85 ? 12.790 16.162 3.775 1.00 68.06 85 VAL A C 1
ATOM 655 O O . VAL A 1 85 ? 11.966 15.934 4.690 1.00 68.06 85 VAL A O 1
#

Sequence (85 aa):
ASAMAHDEGWLAEHMLILKLISPENKAYYVAAAFPSACGKTNLAMLQPTIPGWRAETVGDDIAWMRFGKDGRLYATNPEFGFFGV

Radius of gyration: 13.93 Å; chains: 1; bounding box: 28×36×39 Å

Foldseek 3Di:
DQVVCVVVVWHKDFWWWKWKAALVRDTDIDTDHDDPPPCQVCVQCDDDPDPSMDMDGQGRTIWIWDQDPVRDIDTHDPDDDDDDD

pLDDT: mean 96.41, std 4.71, range [68.06, 98.81]

Secondary structure (DSSP, 8-state):
-HHHHHHHT-EEES-EEEEEE-TTS-EEEEEE---TTS-HHHHHT----STT-EEEEEESS-EEEEE-TTS-EEEE---SS----